Protein AF-R9M0C8-F1 (afdb_monomer_lite)

Structure (mmCIF, N/CA/C/O backbone):
data_AF-R9M0C8-F1
#
_entry.id   AF-R9M0C8-F1
#
loop_
_atom_site.group_PDB
_atom_site.id
_atom_site.type_symbol
_atom_site.label_atom_id
_atom_site.label_alt_id
_atom_site.label_comp_id
_atom_site.label_asym_id
_atom_site.label_entity_id
_atom_site.label_seq_id
_atom_site.pdbx_PDB_ins_code
_atom_site.Cartn_x
_atom_site.Cartn_y
_atom_site.Cartn_z
_atom_site.occupancy
_atom_site.B_iso_or_equiv
_atom_site.auth_seq_id
_atom_site.auth_comp_id
_atom_site.auth_asym_id
_atom_site.auth_atom_id
_atom_site.pdbx_PDB_model_num
ATOM 1 N N . MET A 1 1 ? 6.851 -14.039 -23.299 1.00 41.50 1 MET A N 1
ATOM 2 C CA . MET A 1 1 ? 5.679 -13.977 -22.393 1.00 41.50 1 MET A CA 1
ATOM 3 C C . MET A 1 1 ? 5.377 -15.376 -21.849 1.00 41.50 1 MET A C 1
ATOM 5 O O . MET A 1 1 ? 4.314 -15.923 -22.088 1.00 41.50 1 MET A O 1
ATOM 9 N N . LYS A 1 2 ? 6.357 -16.004 -21.191 1.00 39.06 2 LYS A N 1
ATOM 10 C CA . LYS A 1 2 ? 6.275 -17.386 -20.688 1.00 39.06 2 LYS A CA 1
ATOM 11 C C . LYS A 1 2 ? 7.169 -17.524 -19.448 1.00 39.06 2 LYS A C 1
ATOM 13 O O . LYS A 1 2 ? 8.120 -18.280 -19.483 1.00 39.06 2 LYS A O 1
ATOM 18 N N . GLU A 1 3 ? 6.922 -16.730 -18.408 1.00 34.62 3 GLU A N 1
ATOM 19 C CA . GLU A 1 3 ? 7.617 -16.876 -17.108 1.00 34.62 3 GLU A CA 1
ATOM 20 C C . GLU A 1 3 ? 6.713 -16.507 -15.908 1.00 34.62 3 GLU A C 1
ATOM 22 O O . GLU A 1 3 ? 7.207 -16.248 -14.823 1.00 34.62 3 GLU A O 1
ATOM 27 N N . PHE A 1 4 ? 5.383 -16.467 -16.075 1.00 46.22 4 PHE A N 1
ATOM 28 C CA . PHE A 1 4 ? 4.457 -15.946 -15.048 1.00 46.22 4 PHE A CA 1
ATOM 29 C C . PHE A 1 4 ? 3.404 -16.962 -14.570 1.00 46.22 4 P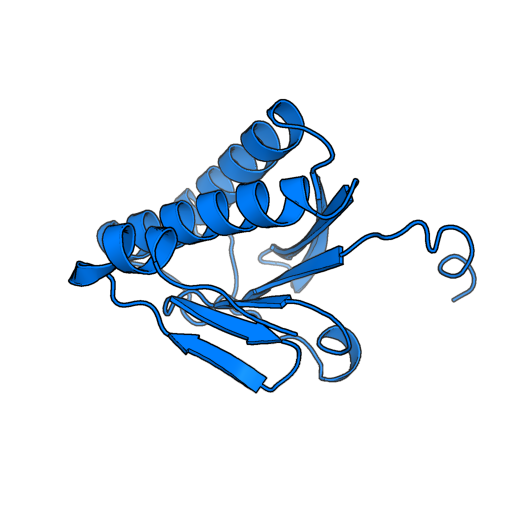HE A C 1
ATOM 31 O O . PHE A 1 4 ? 2.318 -16.562 -14.162 1.00 46.22 4 PHE A O 1
ATOM 38 N N . GLU A 1 5 ? 3.675 -18.271 -14.634 1.00 43.66 5 GLU A N 1
ATOM 39 C CA . GLU A 1 5 ? 2.669 -19.283 -14.244 1.00 43.66 5 GLU A CA 1
ATOM 40 C C . GLU A 1 5 ? 3.080 -20.308 -13.181 1.00 43.66 5 GLU A C 1
ATOM 42 O O . GLU A 1 5 ? 2.234 -21.094 -12.765 1.00 43.66 5 GLU A O 1
ATOM 47 N N . GLU A 1 6 ? 4.288 -20.263 -12.624 1.00 40.00 6 GLU A N 1
ATOM 48 C CA . GLU A 1 6 ? 4.700 -21.237 -11.601 1.00 40.00 6 GLU A CA 1
ATOM 49 C C . GLU A 1 6 ? 5.162 -20.549 -10.314 1.00 40.00 6 GLU A C 1
ATOM 51 O O . GLU A 1 6 ? 6.349 -20.465 -10.050 1.00 40.00 6 GLU A O 1
ATOM 56 N N . GLU A 1 7 ? 4.199 -20.011 -9.553 1.00 37.72 7 GLU A N 1
ATOM 57 C CA . GLU A 1 7 ? 4.188 -19.918 -8.074 1.00 37.72 7 GLU A CA 1
ATOM 58 C C . GLU A 1 7 ? 2.936 -19.133 -7.621 1.00 37.72 7 GLU A C 1
ATOM 60 O O . GLU A 1 7 ? 2.997 -18.029 -7.084 1.00 37.72 7 GLU A O 1
ATOM 65 N N . ARG A 1 8 ? 1.736 -19.697 -7.840 1.00 41.72 8 ARG A N 1
ATOM 66 C CA . ARG A 1 8 ? 0.482 -19.201 -7.225 1.00 41.72 8 ARG A CA 1
ATOM 67 C C . ARG A 1 8 ? 0.396 -19.598 -5.748 1.00 41.72 8 ARG A C 1
ATOM 69 O O . ARG A 1 8 ? -0.597 -20.165 -5.293 1.00 41.72 8 ARG A O 1
ATOM 76 N N . ASP A 1 9 ? 1.445 -19.304 -4.995 1.00 50.72 9 ASP A N 1
ATOM 77 C CA . ASP A 1 9 ? 1.513 -19.580 -3.568 1.00 50.72 9 ASP A CA 1
ATOM 78 C C . ASP A 1 9 ? 0.996 -18.351 -2.803 1.00 50.72 9 ASP A C 1
ATOM 80 O O . ASP A 1 9 ? 1.758 -17.527 -2.316 1.00 50.72 9 ASP A O 1
ATOM 84 N N . ARG A 1 10 ? -0.336 -18.172 -2.794 1.00 61.31 10 ARG A N 1
ATOM 85 C CA . ARG A 1 10 ? -1.092 -17.179 -1.988 1.00 61.31 10 ARG A CA 1
ATOM 86 C C . ARG A 1 10 ? -0.435 -15.791 -1.844 1.00 61.31 10 ARG A C 1
ATOM 88 O O . ARG A 1 10 ? -0.454 -15.215 -0.755 1.00 61.31 10 ARG A O 1
ATOM 95 N N . SER A 1 11 ? 0.141 -15.251 -2.913 1.00 76.56 11 SER A N 1
ATOM 96 C CA . SER A 1 11 ? 0.665 -13.889 -2.918 1.00 76.56 11 SER A CA 1
ATOM 97 C C . SER A 1 11 ? -0.468 -12.910 -3.205 1.00 76.56 11 SER A C 1
ATOM 99 O O . SER A 1 11 ? -1.319 -13.145 -4.064 1.00 76.56 11 SER A O 1
ATOM 101 N N . LEU A 1 12 ? -0.504 -11.820 -2.444 1.00 89.44 12 LEU A N 1
ATOM 102 C CA . LEU A 1 12 ? -1.449 -10.732 -2.656 1.00 89.44 12 LEU A CA 1
ATOM 103 C C . LEU A 1 12 ? -0.706 -9.529 -3.234 1.00 89.44 12 LEU A C 1
ATOM 105 O O . LEU A 1 12 ? 0.429 -9.255 -2.843 1.00 89.44 12 LEU A O 1
ATOM 109 N N . VAL A 1 13 ? -1.345 -8.813 -4.159 1.00 92.12 13 VAL A N 1
ATOM 110 C CA . VAL A 1 13 ? -0.757 -7.642 -4.815 1.00 92.12 13 VAL A CA 1
ATOM 111 C C . VAL A 1 13 ? -1.344 -6.359 -4.235 1.00 92.12 13 VAL A C 1
ATOM 113 O O . VAL A 1 13 ? -2.561 -6.170 -4.217 1.00 92.12 13 VAL A O 1
ATOM 116 N N . LEU A 1 14 ? -0.469 -5.458 -3.790 1.00 94.06 14 LEU A N 1
ATOM 117 C CA . LEU A 1 14 ? -0.803 -4.089 -3.415 1.00 94.06 14 LEU A CA 1
ATOM 118 C C . LEU A 1 14 ? -0.189 -3.121 -4.430 1.00 94.06 14 LEU A C 1
ATOM 120 O O . LEU A 1 14 ? 1.019 -2.883 -4.436 1.00 94.06 14 LEU A O 1
ATOM 124 N N . LEU A 1 15 ? -1.031 -2.534 -5.274 1.00 93.25 15 LEU A N 1
ATOM 125 C CA . LEU A 1 15 ? -0.636 -1.474 -6.187 1.00 93.25 15 LEU A CA 1
ATOM 126 C C . LEU A 1 15 ? -0.686 -0.135 -5.468 1.00 93.25 15 LEU A C 1
ATOM 128 O O . LEU A 1 15 ? -1.689 0.251 -4.862 1.00 93.25 15 LEU A O 1
ATOM 132 N N . LEU A 1 16 ? 0.390 0.612 -5.601 1.00 92.25 16 LEU A N 1
ATOM 133 C CA . LEU A 1 16 ? 0.489 1.935 -5.050 1.00 92.25 16 LEU A CA 1
ATOM 134 C C . LEU A 1 16 ? 0.228 2.956 -6.185 1.00 92.25 16 LEU A C 1
ATOM 136 O O . LEU A 1 16 ? 0.924 2.959 -7.198 1.00 92.25 16 LEU A O 1
ATOM 140 N N . VAL A 1 17 ? -0.787 3.822 -6.026 1.00 88.56 17 VAL A N 1
ATOM 141 C CA . VAL A 1 17 ? -1.283 4.784 -7.038 1.00 88.56 17 VAL A CA 1
ATOM 142 C C . VAL A 1 17 ? -0.992 6.244 -6.667 1.00 88.56 17 VAL A C 1
ATOM 144 O O . VAL A 1 17 ? -1.534 6.793 -5.708 1.00 88.56 17 VAL A O 1
ATOM 147 N N . TRP A 1 18 ? -0.166 6.906 -7.476 1.00 84.19 18 TRP A N 1
ATOM 148 C CA . TRP A 1 18 ? 0.281 8.278 -7.250 1.00 84.19 18 TRP A CA 1
ATOM 149 C C . TRP A 1 18 ? -0.591 9.161 -8.115 1.00 84.19 18 TRP A C 1
ATOM 151 O O . TRP A 1 18 ? -0.530 9.074 -9.340 1.00 84.19 18 TRP A O 1
ATOM 161 N N . LYS A 1 19 ? -1.467 9.955 -7.497 1.00 75.31 19 LYS A N 1
ATOM 162 C CA . LYS A 1 19 ? -2.366 10.856 -8.236 1.00 75.31 19 LYS A CA 1
ATOM 163 C C . LYS A 1 19 ? -1.763 12.238 -8.453 1.00 75.31 19 LYS A C 1
ATOM 165 O O . LYS A 1 19 ? -2.091 12.881 -9.446 1.00 75.31 19 LYS A O 1
ATOM 170 N N . GLU A 1 20 ? -0.889 12.655 -7.547 1.00 69.94 20 GLU A N 1
ATOM 171 C CA . GLU A 1 20 ? -0.250 13.968 -7.527 1.00 69.94 20 GLU A CA 1
ATOM 172 C C . GLU A 1 20 ? 1.265 13.803 -7.668 1.00 69.94 20 GLU A C 1
ATOM 174 O O . GLU A 1 20 ? 1.835 12.850 -7.138 1.00 69.94 20 GLU A O 1
ATOM 179 N N . GLU A 1 21 ? 1.907 14.727 -8.387 1.00 63.34 21 GLU A N 1
ATOM 180 C CA . GLU A 1 21 ? 3.367 14.739 -8.585 1.00 63.34 21 GLU A CA 1
ATOM 181 C C . GLU A 1 21 ? 4.120 15.086 -7.294 1.00 63.34 21 GLU A C 1
ATOM 183 O O . GLU A 1 21 ? 5.254 14.660 -7.094 1.00 63.34 21 GLU A O 1
ATOM 188 N N . MET A 1 22 ? 3.479 15.829 -6.387 1.00 63.28 22 MET A N 1
ATOM 189 C CA . MET A 1 22 ? 4.024 16.166 -5.077 1.00 63.28 22 MET A CA 1
ATOM 190 C C . MET A 1 22 ? 2.930 16.138 -4.018 1.00 63.28 22 MET A C 1
ATOM 192 O O . MET A 1 22 ? 1.883 16.752 -4.189 1.00 63.28 22 MET A O 1
ATOM 196 N N . LEU A 1 23 ? 3.212 15.470 -2.900 1.00 65.75 23 LEU A N 1
ATOM 197 C CA . LEU A 1 23 ? 2.385 15.523 -1.698 1.00 65.75 23 LEU A CA 1
ATOM 198 C C . LEU A 1 23 ? 2.959 16.537 -0.716 1.00 65.75 23 LEU A C 1
ATOM 200 O O . LEU A 1 23 ? 4.175 16.627 -0.536 1.00 65.75 23 LEU A O 1
ATOM 204 N N . LEU A 1 24 ? 2.084 17.236 0.001 1.00 73.81 24 LEU A N 1
ATOM 205 C CA . LEU A 1 24 ? 2.495 17.996 1.178 1.00 73.81 24 LEU A CA 1
ATOM 206 C C . LEU A 1 24 ? 2.960 17.032 2.286 1.00 73.81 24 LEU A C 1
ATOM 208 O O . LEU A 1 24 ? 2.421 15.933 2.429 1.00 73.81 24 LEU A O 1
ATOM 212 N N . LEU A 1 25 ? 3.910 17.452 3.131 1.00 73.88 25 LEU A N 1
ATOM 213 C CA . LEU A 1 25 ? 4.450 16.623 4.229 1.00 73.88 25 LEU A CA 1
ATOM 214 C C . LEU A 1 25 ? 3.371 15.953 5.116 1.00 73.88 25 LEU A C 1
ATOM 216 O O . LEU A 1 25 ? 3.533 14.774 5.451 1.00 73.88 25 LEU A O 1
ATOM 220 N N . PRO A 1 26 ? 2.252 16.619 5.482 1.00 74.56 26 PRO A N 1
ATOM 221 C CA . PRO A 1 26 ? 1.186 15.970 6.252 1.00 74.56 26 PRO A CA 1
ATOM 222 C C . PRO A 1 26 ? 0.450 14.869 5.472 1.00 74.56 26 PRO A C 1
ATOM 224 O O . PRO A 1 26 ? 0.123 13.819 6.030 1.00 74.56 26 PRO A O 1
ATOM 227 N N . GLN A 1 27 ? 0.224 15.075 4.170 1.00 78.94 27 GLN A N 1
ATOM 228 C CA . GLN A 1 27 ? -0.402 14.085 3.286 1.00 78.94 27 GLN A CA 1
ATOM 229 C C . GLN A 1 27 ? 0.520 12.879 3.095 1.00 78.94 27 GLN A C 1
ATOM 231 O O . GLN A 1 27 ? 0.079 11.739 3.209 1.00 78.94 27 GLN A O 1
ATOM 236 N N . GLN A 1 28 ? 1.818 13.130 2.905 1.00 82.75 28 GLN A N 1
ATOM 237 C CA . GLN A 1 28 ? 2.841 12.091 2.822 1.00 82.75 28 GLN A CA 1
ATOM 238 C C . GLN A 1 28 ? 2.881 11.256 4.110 1.00 82.75 28 GLN A C 1
ATOM 24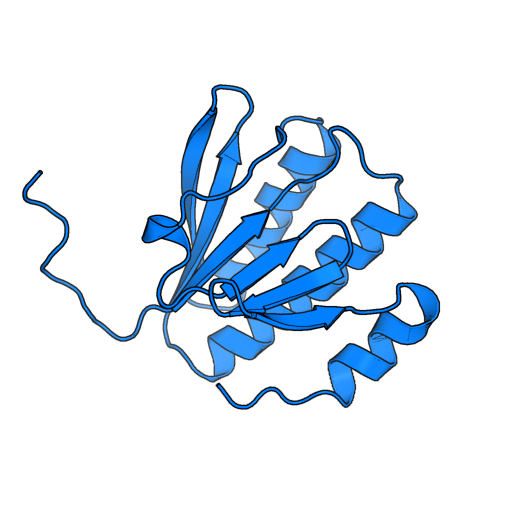0 O O . GLN A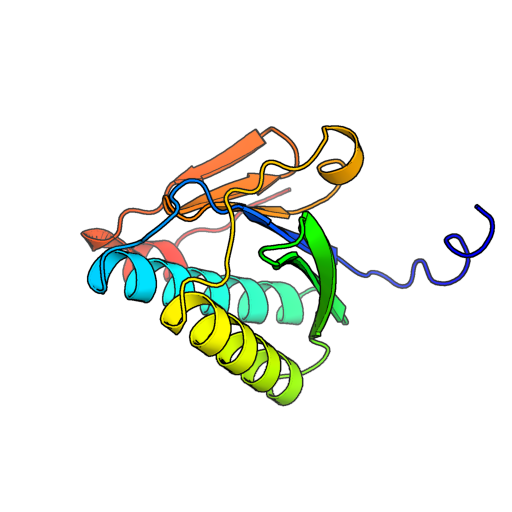 1 28 ? 2.861 10.028 4.057 1.00 82.75 28 GLN A O 1
ATOM 245 N N . SER A 1 29 ? 2.858 11.908 5.274 1.00 87.94 29 SER A N 1
ATOM 246 C CA . SER A 1 29 ? 2.860 11.229 6.576 1.00 87.94 29 SER A CA 1
ATOM 247 C C . SER A 1 29 ? 1.624 10.345 6.769 1.00 87.94 29 SER A C 1
ATOM 249 O O . SER A 1 29 ? 1.742 9.197 7.200 1.00 87.94 29 SER A O 1
ATOM 251 N N . SER A 1 30 ? 0.444 10.854 6.403 1.00 91.88 30 SER A N 1
ATOM 252 C CA . SER A 1 30 ? -0.823 10.112 6.477 1.00 91.88 30 SER A CA 1
ATOM 253 C C . SER A 1 30 ? -0.816 8.901 5.543 1.00 91.88 30 SER A C 1
ATOM 255 O O . SER A 1 30 ? -1.174 7.796 5.949 1.00 91.88 30 SER A O 1
ATOM 257 N N . PHE A 1 31 ? -0.328 9.086 4.315 1.00 92.31 31 PHE A N 1
ATOM 258 C CA . PHE A 1 31 ? -0.195 8.018 3.333 1.00 92.31 31 PHE A CA 1
ATOM 259 C C . PHE A 1 31 ? 0.726 6.899 3.824 1.00 92.31 31 PHE A C 1
ATOM 261 O O . PHE A 1 31 ? 0.321 5.740 3.836 1.00 92.31 31 PHE A O 1
ATOM 268 N N . PHE A 1 32 ? 1.938 7.224 4.288 1.00 92.25 32 PHE A N 1
ATOM 269 C CA . PHE A 1 32 ? 2.885 6.209 4.764 1.00 92.25 32 PHE A CA 1
ATOM 270 C C . PHE A 1 32 ? 2.413 5.498 6.030 1.00 92.25 32 PHE A C 1
ATOM 272 O O . PHE A 1 32 ? 2.684 4.310 6.204 1.00 92.25 32 PHE A O 1
ATOM 279 N N . ARG A 1 33 ? 1.667 6.192 6.894 1.00 93.94 33 ARG A N 1
ATOM 280 C CA . ARG A 1 33 ? 1.033 5.569 8.056 1.00 93.94 33 ARG A CA 1
ATOM 281 C C . ARG A 1 33 ? -0.032 4.555 7.639 1.00 93.94 33 ARG A C 1
ATOM 283 O O . ARG A 1 33 ? -0.026 3.438 8.150 1.00 93.94 33 ARG A O 1
ATOM 290 N N . LEU A 1 34 ? -0.904 4.919 6.697 1.00 95.25 34 LEU A N 1
ATOM 291 C CA . LEU A 1 34 ? -1.913 4.008 6.156 1.00 95.25 34 LEU A CA 1
ATOM 292 C C . LEU A 1 34 ? -1.271 2.826 5.421 1.00 95.25 34 LEU A C 1
ATOM 294 O O . LEU A 1 34 ? -1.641 1.681 5.662 1.00 95.25 34 LEU A O 1
ATOM 298 N N . LEU A 1 35 ? -0.273 3.093 4.578 1.00 94.88 35 LEU A N 1
ATOM 299 C CA . LEU A 1 35 ? 0.483 2.074 3.858 1.00 94.88 35 LEU A CA 1
ATOM 300 C C . LEU A 1 35 ? 1.132 1.069 4.816 1.00 94.88 35 LEU A C 1
ATOM 302 O O . LEU A 1 35 ? 1.008 -0.134 4.612 1.00 94.88 35 LEU A O 1
ATOM 306 N N . SER A 1 36 ? 1.783 1.546 5.880 1.00 94.12 36 SER A N 1
ATOM 307 C CA . SER A 1 36 ? 2.373 0.672 6.897 1.00 94.12 36 SER A CA 1
ATOM 308 C C . SER A 1 36 ? 1.308 -0.204 7.557 1.00 94.12 36 SER A C 1
ATOM 310 O O . SER A 1 36 ? 1.466 -1.424 7.592 1.00 94.12 36 SER A O 1
ATOM 312 N N . ALA A 1 37 ? 0.194 0.384 8.004 1.00 93.75 37 ALA A N 1
ATOM 313 C CA . ALA A 1 37 ? -0.894 -0.369 8.622 1.00 93.75 37 ALA A CA 1
ATOM 314 C C . ALA A 1 37 ? -1.477 -1.438 7.683 1.00 93.75 37 ALA A C 1
ATOM 316 O O . ALA A 1 37 ? -1.742 -2.557 8.119 1.00 93.75 37 ALA A O 1
ATOM 317 N N . LEU A 1 38 ? -1.628 -1.117 6.395 1.00 93.81 38 LEU A N 1
ATOM 318 C CA . LEU A 1 38 ? -2.105 -2.053 5.381 1.00 93.81 38 LEU A CA 1
ATOM 319 C C . LEU A 1 38 ? -1.124 -3.196 5.142 1.00 93.81 38 LEU A C 1
ATOM 321 O O . LEU A 1 38 ? -1.539 -4.348 5.186 1.00 93.81 38 LEU A O 1
ATOM 325 N N . ILE A 1 39 ? 0.165 -2.908 4.939 1.00 93.50 39 ILE A N 1
ATOM 326 C CA . ILE A 1 39 ? 1.173 -3.955 4.726 1.00 93.50 39 ILE A CA 1
ATOM 327 C C . ILE A 1 39 ? 1.217 -4.893 5.936 1.00 93.50 39 ILE A C 1
ATOM 329 O O . ILE A 1 39 ? 1.141 -6.108 5.768 1.00 93.50 39 ILE A O 1
ATOM 333 N N . HIS A 1 40 ? 1.265 -4.351 7.156 1.00 92.19 40 HIS A N 1
ATOM 334 C CA . HIS A 1 40 ? 1.264 -5.174 8.365 1.00 92.19 40 HIS A CA 1
ATOM 335 C C . HIS A 1 40 ? -0.023 -5.992 8.517 1.00 92.19 40 HIS A C 1
ATOM 337 O O . HIS A 1 40 ? 0.053 -7.169 8.853 1.00 92.19 40 HIS A O 1
ATOM 343 N N . GLY A 1 41 ? -1.192 -5.401 8.256 1.00 91.38 41 GLY A N 1
ATOM 344 C CA . GLY A 1 41 ? -2.469 -6.111 8.330 1.00 91.38 41 GLY A CA 1
ATOM 345 C C . GLY A 1 41 ? -2.591 -7.229 7.292 1.00 91.38 41 GLY A C 1
ATOM 346 O O . GLY A 1 41 ? -3.057 -8.317 7.616 1.00 91.38 41 GLY A O 1
ATOM 347 N N . LEU A 1 42 ? -2.125 -6.998 6.062 1.00 90.50 42 LEU A N 1
ATOM 348 C CA . LEU A 1 42 ? -2.140 -8.002 4.997 1.00 90.50 42 LEU A CA 1
ATOM 349 C C . LEU A 1 42 ? -1.150 -9.142 5.276 1.00 90.50 42 LEU A C 1
ATOM 351 O O . LEU A 1 42 ? -1.493 -10.306 5.098 1.00 90.50 42 LEU A O 1
ATOM 355 N N . LEU A 1 43 ? 0.042 -8.855 5.800 1.00 90.62 43 LEU A N 1
ATOM 356 C CA . LEU A 1 43 ? 1.015 -9.898 6.159 1.00 90.62 43 LEU A CA 1
ATOM 357 C C . LEU A 1 43 ? 0.567 -10.794 7.327 1.00 90.62 43 LEU A C 1
ATOM 359 O O . LEU A 1 43 ? 1.146 -11.854 7.540 1.00 90.62 43 LEU A O 1
ATOM 363 N N . GLN A 1 44 ? -0.475 -10.415 8.075 1.00 89.75 44 GLN A N 1
ATOM 364 C CA . GLN A 1 44 ? -1.095 -11.312 9.059 1.00 89.75 44 GLN A CA 1
ATOM 365 C C . GLN A 1 44 ? -1.987 -12.383 8.417 1.00 89.75 44 GLN A C 1
ATOM 367 O O . GLN A 1 44 ? -2.291 -13.384 9.064 1.00 89.75 44 GLN A O 1
ATOM 372 N N . ILE A 1 45 ? -2.427 -12.176 7.171 1.00 87.88 45 ILE A N 1
ATOM 373 C CA . ILE A 1 45 ? -3.353 -13.075 6.464 1.00 87.88 45 ILE A CA 1
ATOM 374 C C . ILE A 1 45 ? -2.702 -13.804 5.284 1.00 87.88 45 ILE A C 1
ATOM 376 O O . ILE A 1 45 ? -3.159 -14.889 4.923 1.00 87.88 45 ILE A O 1
ATOM 380 N N . VAL A 1 46 ? -1.640 -13.242 4.697 1.00 88.44 46 VAL A N 1
ATOM 381 C CA . VAL A 1 46 ? -0.889 -13.853 3.593 1.00 88.44 46 VAL A CA 1
ATOM 382 C C . VAL A 1 46 ? 0.592 -14.007 3.943 1.00 88.44 46 VAL A C 1
ATOM 384 O O . VAL A 1 46 ? 1.154 -13.135 4.602 1.00 88.44 46 VAL A O 1
ATOM 387 N N . PRO A 1 47 ? 1.257 -15.084 3.482 1.00 87.06 47 PRO A N 1
ATOM 388 C CA . PRO A 1 47 ? 2.681 -15.305 3.752 1.00 87.06 47 PRO A CA 1
ATOM 389 C C . PRO A 1 47 ? 3.596 -14.339 2.983 1.00 87.06 47 PRO A C 1
ATOM 391 O O . PRO A 1 47 ? 4.781 -14.226 3.290 1.00 87.06 47 PRO A O 1
ATOM 394 N N . ARG A 1 48 ? 3.066 -13.678 1.948 1.00 90.75 48 ARG A N 1
ATOM 395 C CA . ARG A 1 48 ? 3.814 -12.806 1.047 1.00 90.75 48 ARG A CA 1
ATOM 396 C C . ARG A 1 48 ? 2.908 -11.715 0.490 1.00 90.75 48 ARG A C 1
ATOM 398 O O . ARG A 1 48 ? 1.810 -12.001 0.010 1.00 90.75 48 ARG A O 1
ATOM 405 N N . LEU A 1 49 ? 3.401 -10.481 0.509 1.00 92.38 49 LEU A N 1
ATOM 406 C CA . LEU A 1 49 ? 2.771 -9.327 -0.119 1.00 92.38 49 LEU A CA 1
ATOM 407 C C . LEU A 1 49 ? 3.705 -8.744 -1.179 1.00 92.38 49 LEU A C 1
ATOM 409 O O . LEU A 1 49 ? 4.797 -8.276 -0.851 1.00 92.38 49 LEU A O 1
ATOM 413 N N . SER A 1 50 ? 3.254 -8.723 -2.429 1.00 92.44 50 SER A N 1
ATOM 414 C CA . SER A 1 50 ? 3.950 -8.048 -3.522 1.00 92.44 50 SER A CA 1
ATOM 415 C C . SER A 1 50 ? 3.426 -6.619 -3.622 1.00 92.44 50 SER A C 1
ATOM 417 O O . SER A 1 50 ? 2.229 -6.389 -3.791 1.00 92.44 50 SER A O 1
ATOM 419 N N . VAL A 1 51 ? 4.318 -5.643 -3.499 1.00 92.62 51 VAL A N 1
ATOM 420 C CA . VAL A 1 51 ? 3.977 -4.223 -3.556 1.00 92.62 51 VAL A CA 1
ATOM 421 C C . VAL A 1 51 ? 4.536 -3.634 -4.834 1.00 92.62 51 VAL A C 1
ATOM 423 O O . VAL A 1 51 ? 5.727 -3.750 -5.111 1.00 92.62 51 VAL A O 1
ATOM 426 N N . PHE A 1 52 ? 3.669 -2.999 -5.611 1.00 90.81 52 PHE A N 1
ATOM 427 C CA . PHE A 1 52 ? 3.983 -2.496 -6.940 1.00 90.81 52 PHE A CA 1
ATOM 428 C C . PHE A 1 52 ? 3.840 -0.978 -6.997 1.00 90.81 52 PHE A C 1
ATOM 430 O O . PHE A 1 52 ? 2.852 -0.419 -6.518 1.00 90.81 52 PHE A O 1
ATOM 437 N N . TRP A 1 53 ? 4.784 -0.310 -7.650 1.00 88.69 53 TRP A N 1
ATOM 438 C CA . TRP A 1 53 ? 4.724 1.112 -7.981 1.00 88.69 53 TRP A CA 1
ATOM 439 C C . TRP A 1 53 ? 5.433 1.374 -9.318 1.00 88.69 53 TRP A C 1
ATOM 441 O O . TRP A 1 53 ? 6.010 0.471 -9.926 1.00 88.69 53 TRP A O 1
ATOM 451 N N . ARG A 1 54 ? 5.399 2.618 -9.802 1.00 82.69 54 ARG A N 1
ATOM 452 C CA . ARG A 1 54 ? 6.228 3.053 -10.936 1.00 82.69 54 ARG A CA 1
ATOM 453 C C . ARG A 1 54 ? 7.246 4.083 -10.483 1.00 82.69 54 ARG A C 1
ATOM 455 O O . ARG A 1 54 ? 6.948 4.901 -9.619 1.00 82.69 54 ARG A O 1
ATOM 462 N N . GLU A 1 55 ? 8.433 4.025 -11.069 1.00 78.12 55 GLU A N 1
ATOM 463 C CA . GLU A 1 55 ? 9.461 5.067 -10.955 1.00 78.12 55 GLU A CA 1
ATOM 464 C C . GLU A 1 55 ? 9.387 6.024 -12.152 1.00 78.12 55 GLU A C 1
ATOM 466 O O . GLU A 1 55 ? 8.729 5.712 -13.143 1.00 78.12 55 GLU A O 1
ATOM 471 N N . GLU A 1 56 ? 10.049 7.182 -12.054 1.00 68.75 56 GLU A N 1
ATOM 472 C CA . GLU A 1 56 ? 9.960 8.337 -12.974 1.00 68.75 56 GLU A CA 1
ATOM 473 C C . GLU A 1 56 ? 10.067 7.981 -14.467 1.00 68.75 56 GLU A C 1
ATOM 475 O O . GLU A 1 56 ? 9.349 8.534 -15.295 1.00 68.75 56 GLU A O 1
ATOM 480 N N . GLU A 1 57 ? 10.871 6.974 -14.814 1.00 67.62 57 GLU A N 1
ATOM 481 C CA . GLU A 1 57 ? 11.019 6.467 -16.186 1.00 67.62 57 GLU A CA 1
ATOM 482 C C . GLU A 1 57 ? 9.815 5.638 -16.685 1.00 67.62 57 GLU A C 1
ATOM 484 O O . GLU A 1 57 ? 9.871 5.003 -17.739 1.00 67.62 57 GLU A O 1
ATOM 489 N N . GLY A 1 58 ? 8.734 5.568 -15.908 1.00 67.50 58 GLY A N 1
ATOM 490 C CA . GLY A 1 58 ? 7.560 4.746 -16.180 1.00 67.50 58 GLY A CA 1
ATOM 491 C C . GLY A 1 58 ? 7.812 3.248 -16.005 1.00 67.50 58 GLY A C 1
ATOM 492 O O . GLY A 1 58 ? 6.924 2.448 -16.316 1.00 67.50 58 GLY A O 1
ATOM 493 N N . ARG A 1 59 ? 8.990 2.847 -15.508 1.00 75.19 59 ARG A N 1
ATOM 494 C CA . ARG A 1 59 ? 9.325 1.438 -15.298 1.00 75.19 59 ARG A CA 1
ATOM 495 C C . ARG A 1 59 ? 8.498 0.874 -14.140 1.00 75.19 59 ARG A C 1
ATOM 497 O O . ARG A 1 59 ? 8.491 1.475 -13.062 1.00 75.19 59 ARG A O 1
ATOM 504 N N . PRO A 1 60 ? 7.798 -0.254 -14.350 1.00 75.38 60 PRO A N 1
ATOM 505 C CA . PRO A 1 60 ? 7.149 -0.966 -13.264 1.00 75.38 60 PRO A CA 1
ATOM 506 C C . PRO A 1 60 ? 8.213 -1.513 -12.314 1.00 75.38 60 PRO A C 1
ATOM 508 O O . PRO A 1 60 ? 9.168 -2.157 -12.753 1.00 75.38 60 PRO A O 1
ATOM 511 N N . VAL A 1 61 ? 8.046 -1.252 -11.023 1.00 86.19 61 VAL A N 1
ATOM 512 C CA . VAL A 1 61 ? 8.892 -1.800 -9.967 1.00 86.19 61 VAL A CA 1
ATOM 513 C C . VAL A 1 61 ? 7.994 -2.529 -8.986 1.00 86.19 61 VAL A C 1
ATOM 515 O O . VAL A 1 61 ? 6.985 -1.994 -8.528 1.00 86.19 61 VAL A O 1
ATOM 518 N N . TRP A 1 62 ? 8.376 -3.755 -8.656 1.00 87.25 62 TRP A N 1
ATOM 519 C CA . TRP A 1 62 ? 7.789 -4.490 -7.552 1.00 87.25 62 TRP A CA 1
ATOM 520 C C . TRP A 1 62 ? 8.861 -4.844 -6.537 1.00 87.25 62 TRP A C 1
ATOM 522 O O . TRP A 1 62 ? 10.051 -4.941 -6.846 1.00 87.25 62 TRP A O 1
ATOM 532 N N . ASP A 1 63 ? 8.418 -5.044 -5.312 1.00 91.12 63 ASP A N 1
ATOM 533 C CA . ASP A 1 63 ? 9.231 -5.560 -4.229 1.00 91.12 63 ASP A CA 1
ATOM 534 C C . ASP A 1 63 ? 8.315 -6.316 -3.270 1.00 91.12 63 ASP A C 1
ATOM 536 O O . ASP A 1 63 ? 7.098 -6.107 -3.261 1.00 91.12 63 ASP A O 1
ATOM 540 N N . GLU A 1 64 ? 8.883 -7.222 -2.491 1.00 91.75 64 GLU A N 1
ATOM 541 C CA . GLU A 1 64 ? 8.105 -8.148 -1.678 1.00 91.75 64 GLU A CA 1
ATOM 542 C C . GLU A 1 64 ? 8.375 -7.931 -0.196 1.00 91.75 64 GLU A C 1
ATOM 544 O O . GLU A 1 64 ? 9.504 -7.707 0.245 1.00 91.75 64 GLU A O 1
ATOM 549 N N . ALA A 1 65 ? 7.311 -8.041 0.590 1.00 91.31 65 ALA A N 1
ATOM 550 C CA . ALA A 1 65 ? 7.408 -8.198 2.026 1.00 91.31 65 ALA A CA 1
ATOM 551 C C . ALA A 1 65 ? 6.917 -9.601 2.400 1.00 91.31 65 ALA A C 1
ATOM 553 O O . ALA A 1 65 ? 5.827 -10.015 2.008 1.00 91.31 65 ALA A O 1
ATOM 554 N N . THR A 1 66 ? 7.735 -10.329 3.154 1.00 90.81 66 THR A N 1
ATOM 555 C CA . THR A 1 66 ? 7.430 -11.674 3.681 1.00 90.81 66 THR A CA 1
ATOM 556 C C . THR A 1 66 ? 7.476 -11.720 5.206 1.00 90.81 66 THR A C 1
ATOM 558 O O . THR A 1 66 ? 7.006 -12.668 5.820 1.00 90.81 66 THR A O 1
ATOM 561 N N . ASP A 1 67 ? 8.062 -10.698 5.827 1.00 87.94 67 ASP A N 1
ATOM 562 C CA . ASP A 1 67 ? 8.245 -10.574 7.267 1.00 87.94 67 ASP A CA 1
ATOM 563 C C . ASP A 1 67 ? 8.321 -9.090 7.674 1.00 87.94 67 ASP A C 1
ATOM 565 O O . ASP A 1 67 ? 8.238 -8.174 6.844 1.00 87.94 67 ASP A O 1
ATOM 569 N N . GLU A 1 68 ? 8.455 -8.841 8.977 1.00 88.19 68 GLU A N 1
ATOM 570 C CA . GLU A 1 68 ? 8.537 -7.494 9.548 1.00 88.19 68 GLU A CA 1
ATOM 571 C C . GLU A 1 68 ? 9.759 -6.710 9.041 1.00 88.19 68 GLU A C 1
ATOM 573 O O . GLU A 1 68 ? 9.669 -5.509 8.767 1.00 88.19 68 GLU A O 1
ATOM 578 N N . ASP A 1 69 ? 10.892 -7.385 8.846 1.00 91.06 69 ASP A N 1
ATOM 579 C CA . ASP A 1 69 ? 12.113 -6.761 8.345 1.00 91.06 69 ASP A CA 1
ATOM 580 C C . ASP A 1 69 ? 11.987 -6.361 6.869 1.00 91.06 69 ASP A C 1
ATOM 582 O O . ASP A 1 69 ? 12.439 -5.280 6.479 1.00 91.06 69 ASP A O 1
ATOM 586 N N . GLY A 1 70 ? 11.346 -7.198 6.054 1.00 91.31 70 GLY A N 1
ATOM 587 C CA . GLY A 1 70 ? 10.975 -6.930 4.669 1.00 91.31 70 GLY A CA 1
ATOM 588 C C . GLY A 1 70 ? 10.019 -5.750 4.570 1.00 91.31 70 GLY A C 1
ATOM 589 O O . GLY A 1 70 ? 10.295 -4.810 3.824 1.00 91.31 70 GLY A O 1
ATOM 590 N N . CYS A 1 71 ? 8.973 -5.728 5.403 1.00 91.25 71 CYS A N 1
ATOM 591 C CA . CYS A 1 71 ? 8.058 -4.590 5.515 1.00 91.25 71 CYS A CA 1
ATOM 592 C C . CYS A 1 71 ? 8.818 -3.291 5.826 1.00 91.25 71 CYS A C 1
ATOM 594 O O . CYS A 1 71 ? 8.673 -2.288 5.122 1.00 91.25 71 CYS A O 1
ATOM 596 N N . ARG A 1 72 ? 9.703 -3.309 6.832 1.00 92.38 72 ARG A N 1
ATOM 597 C CA . ARG A 1 72 ? 10.504 -2.139 7.211 1.00 92.38 72 ARG A CA 1
ATOM 598 C C . ARG A 1 72 ? 11.411 -1.664 6.075 1.00 92.38 72 ARG A C 1
ATOM 600 O O . ARG A 1 72 ? 11.461 -0.463 5.804 1.00 92.38 72 ARG A O 1
ATOM 607 N N . ARG A 1 73 ? 12.130 -2.573 5.402 1.00 94.12 73 ARG A N 1
ATOM 608 C CA . ARG A 1 73 ? 12.997 -2.227 4.257 1.00 94.12 73 ARG A CA 1
ATOM 609 C C . ARG A 1 73 ? 12.193 -1.596 3.123 1.00 94.12 73 ARG A C 1
ATOM 611 O O . ARG A 1 73 ? 12.602 -0.559 2.598 1.00 94.12 73 ARG A O 1
ATOM 618 N N . LEU A 1 74 ? 11.045 -2.185 2.798 1.00 93.12 74 LEU A N 1
ATOM 619 C CA . LEU A 1 74 ? 10.140 -1.705 1.762 1.00 93.12 74 LEU A CA 1
ATOM 620 C C . LEU A 1 74 ? 9.601 -0.304 2.077 1.00 93.12 74 LEU A C 1
ATOM 622 O O . LEU A 1 74 ? 9.708 0.600 1.250 1.00 93.12 74 LEU A O 1
ATOM 626 N N . LEU A 1 75 ? 9.101 -0.084 3.296 1.00 92.50 75 LEU A N 1
ATOM 627 C CA . LEU A 1 75 ? 8.598 1.222 3.731 1.00 92.50 75 LEU A CA 1
ATOM 628 C C . LEU A 1 75 ? 9.683 2.304 3.674 1.00 92.50 75 LEU A C 1
ATOM 630 O O . LEU A 1 75 ? 9.434 3.398 3.170 1.00 92.50 75 LEU A O 1
ATOM 634 N N . VAL A 1 76 ? 10.906 2.003 4.128 1.00 92.19 76 VAL A N 1
ATOM 635 C CA . VAL A 1 76 ? 12.038 2.943 4.055 1.00 92.19 76 VAL A CA 1
ATOM 636 C C . VAL A 1 76 ? 12.401 3.270 2.605 1.00 92.19 76 VAL A C 1
ATOM 638 O O . VAL A 1 76 ? 12.671 4.432 2.291 1.00 92.19 76 VAL A O 1
ATOM 641 N N . LYS A 1 77 ? 12.408 2.269 1.716 1.00 90.88 77 LYS A N 1
ATOM 642 C CA . LYS A 1 77 ? 12.666 2.453 0.281 1.00 90.88 77 LYS A CA 1
ATOM 643 C C . LYS A 1 77 ? 11.631 3.393 -0.338 1.00 90.88 77 LYS A C 1
ATOM 645 O O . LYS A 1 77 ? 12.014 4.406 -0.922 1.00 90.88 77 LYS A O 1
ATOM 650 N N . LEU A 1 78 ? 10.345 3.120 -0.128 1.00 89.62 78 LEU A N 1
ATOM 651 C CA . LEU A 1 78 ? 9.244 3.934 -0.647 1.00 89.62 78 LEU A CA 1
ATOM 652 C C . LEU A 1 78 ? 9.256 5.360 -0.077 1.00 89.62 78 LEU A C 1
ATOM 654 O O . LEU A 1 78 ? 9.091 6.320 -0.827 1.00 89.62 78 LEU A O 1
ATOM 658 N N . TYR A 1 79 ? 9.530 5.522 1.221 1.00 88.62 79 TYR A N 1
ATOM 659 C CA . TYR A 1 79 ? 9.643 6.839 1.853 1.00 88.62 79 TYR A CA 1
ATOM 660 C C . TYR A 1 79 ? 10.773 7.674 1.244 1.00 88.62 79 TYR A C 1
ATOM 662 O O . TYR A 1 79 ? 10.586 8.848 0.931 1.00 88.62 79 TYR A O 1
ATOM 670 N N . ARG A 1 80 ? 11.944 7.066 1.016 1.00 87.44 80 ARG A N 1
ATOM 671 C CA . ARG A 1 80 ? 13.082 7.740 0.370 1.00 87.44 80 ARG A CA 1
ATOM 672 C C . ARG A 1 80 ? 12.788 8.120 -1.078 1.00 87.44 80 ARG A C 1
ATOM 674 O O . ARG A 1 80 ? 13.208 9.195 -1.495 1.00 87.44 80 ARG A O 1
ATOM 681 N N . LEU A 1 81 ? 12.090 7.266 -1.828 1.00 84.06 81 LEU A N 1
ATOM 682 C CA . LEU A 1 81 ? 11.661 7.578 -3.195 1.00 84.06 81 LEU A CA 1
ATOM 683 C C . LEU A 1 81 ? 10.698 8.770 -3.207 1.00 84.06 81 LEU A C 1
ATOM 685 O O . LEU A 1 81 ? 10.908 9.720 -3.959 1.00 84.06 81 LEU A O 1
ATOM 689 N N . ALA A 1 82 ? 9.710 8.769 -2.308 1.00 82.12 82 ALA A N 1
ATOM 690 C CA . ALA A 1 82 ? 8.748 9.859 -2.188 1.00 82.12 82 ALA A CA 1
ATOM 691 C C . ALA A 1 82 ? 9.413 11.176 -1.765 1.00 82.12 82 ALA A C 1
ATOM 693 O O . ALA A 1 82 ? 9.094 12.226 -2.310 1.00 82.12 82 ALA A O 1
ATOM 694 N N . ALA A 1 83 ? 10.372 11.130 -0.836 1.00 82.12 83 ALA A N 1
ATOM 695 C CA . ALA A 1 83 ? 11.108 12.309 -0.379 1.00 82.12 83 ALA A CA 1
ATOM 696 C C . ALA A 1 83 ? 11.993 12.946 -1.467 1.00 82.12 83 ALA A C 1
ATOM 698 O O . ALA A 1 83 ? 12.334 14.121 -1.362 1.00 82.12 83 ALA A O 1
ATOM 699 N N . ARG A 1 84 ? 12.374 12.186 -2.501 1.00 79.94 84 ARG A N 1
ATOM 700 C CA . ARG A 1 84 ? 13.137 12.692 -3.652 1.00 79.94 84 ARG A CA 1
ATOM 701 C C . ARG A 1 84 ? 12.251 13.260 -4.764 1.00 79.94 84 ARG A C 1
ATOM 703 O O . ARG A 1 84 ? 12.784 13.882 -5.669 1.00 79.94 84 ARG A O 1
ATOM 710 N N . GLY A 1 85 ? 10.933 13.059 -4.691 1.00 74.31 85 GLY A N 1
ATOM 711 C CA . GLY A 1 85 ? 10.012 13.386 -5.784 1.00 74.31 85 GLY A CA 1
ATOM 712 C C . GLY A 1 85 ? 10.035 12.374 -6.936 1.00 74.31 85 GLY A C 1
ATOM 713 O O . GLY A 1 85 ? 9.474 12.642 -7.988 1.00 74.31 85 GLY A O 1
ATOM 714 N N . ASN A 1 86 ? 10.637 11.194 -6.748 1.00 68.94 86 ASN A N 1
ATOM 715 C CA . ASN A 1 86 ? 10.884 10.216 -7.820 1.00 68.94 86 ASN A CA 1
ATOM 716 C C . ASN A 1 86 ? 9.692 9.278 -8.090 1.00 68.94 86 ASN A C 1
ATOM 718 O O . ASN A 1 86 ? 9.879 8.150 -8.553 1.00 68.94 86 ASN A O 1
ATOM 722 N N . LEU A 1 87 ? 8.475 9.688 -7.733 1.00 72.12 87 LEU A N 1
ATOM 723 C CA . LEU A 1 87 ? 7.288 8.850 -7.859 1.00 72.12 87 LEU A CA 1
ATOM 724 C C . LEU A 1 87 ? 6.298 9.517 -8.819 1.00 72.12 87 LEU A C 1
ATOM 726 O O . LEU A 1 87 ? 5.536 10.390 -8.399 1.00 72.12 87 LEU A O 1
ATOM 730 N N . PRO A 1 88 ? 6.332 9.150 -10.111 1.00 69.50 88 PRO A N 1
ATOM 731 C CA . PRO A 1 88 ? 5.476 9.753 -11.110 1.00 69.50 88 PRO A CA 1
ATOM 732 C C . PRO A 1 88 ? 4.026 9.368 -10.870 1.00 69.50 88 PRO A C 1
ATOM 734 O O . PRO A 1 88 ? 3.705 8.338 -10.268 1.00 69.50 88 PRO A O 1
ATOM 737 N N . ARG A 1 89 ? 3.137 10.173 -11.446 1.00 77.00 89 ARG A N 1
ATOM 738 C CA . ARG A 1 89 ? 1.726 9.830 -11.516 1.00 77.00 89 ARG A CA 1
ATOM 739 C C . ARG A 1 89 ? 1.563 8.462 -12.178 1.00 77.00 89 ARG A C 1
ATOM 741 O O . ARG A 1 89 ? 2.023 8.240 -13.296 1.00 77.00 89 ARG A O 1
ATOM 748 N N . TYR A 1 90 ? 0.855 7.565 -11.505 1.00 77.81 90 TYR A N 1
ATOM 749 C CA . TYR A 1 90 ? 0.609 6.220 -12.002 1.00 77.81 90 TYR A CA 1
ATOM 750 C C . TYR A 1 90 ? -0.853 5.853 -11.822 1.00 77.81 90 TYR A C 1
ATOM 752 O O . TYR A 1 90 ? -1.397 5.946 -10.725 1.00 77.81 90 TYR A O 1
ATOM 760 N N . LEU A 1 91 ? -1.474 5.421 -12.918 1.00 78.56 91 LEU A N 1
ATOM 761 C CA . LEU A 1 91 ? -2.800 4.833 -12.935 1.00 78.56 91 LEU A CA 1
ATOM 762 C C . LEU A 1 91 ? -2.683 3.430 -13.558 1.00 78.56 91 LEU A C 1
ATOM 764 O O . LEU A 1 91 ? -2.377 3.352 -14.748 1.00 78.56 91 LEU A O 1
ATOM 768 N N . PRO A 1 92 ? -2.905 2.346 -12.792 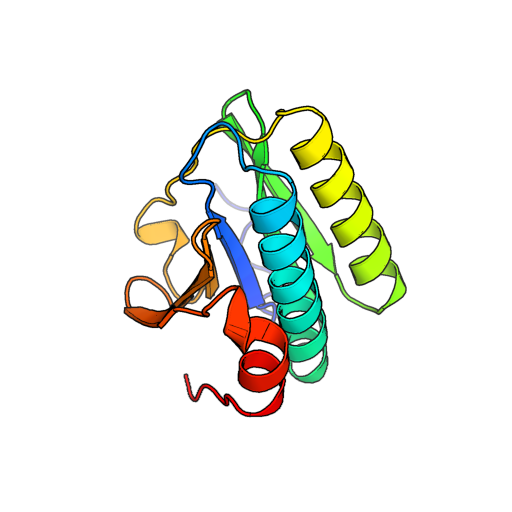1.00 81.31 92 PRO A N 1
ATOM 769 C CA . PRO A 1 92 ? -2.808 0.980 -13.306 1.00 81.31 92 PRO A CA 1
ATOM 770 C C . PRO A 1 92 ? -3.768 0.733 -14.466 1.00 81.31 92 PRO A C 1
ATOM 772 O O . PRO A 1 92 ? -4.885 1.260 -14.445 1.00 81.31 92 PRO A O 1
ATOM 775 N N . ALA A 1 93 ? -3.381 -0.080 -15.444 1.00 82.19 93 ALA A N 1
ATOM 776 C CA . ALA A 1 93 ? -4.289 -0.572 -16.475 1.00 82.19 93 ALA A CA 1
ATOM 777 C C . ALA A 1 93 ? -5.357 -1.499 -15.853 1.00 82.19 93 ALA A C 1
ATOM 779 O O . ALA A 1 93 ? -5.087 -2.100 -14.813 1.00 82.19 93 ALA A O 1
ATOM 780 N N . PRO A 1 94 ? -6.569 -1.623 -16.427 1.00 80.38 94 PRO A N 1
ATOM 781 C CA . PRO A 1 94 ? -7.639 -2.457 -15.865 1.00 80.38 94 PRO A CA 1
ATOM 782 C C . PRO A 1 94 ? -7.215 -3.897 -15.552 1.00 80.38 94 PRO A C 1
ATOM 784 O O . PRO A 1 94 ? -7.657 -4.467 -14.560 1.00 80.38 94 PRO A O 1
ATOM 787 N N . GLU A 1 95 ? -6.329 -4.466 -16.364 1.00 81.88 95 GLU A N 1
ATOM 788 C CA . GLU A 1 95 ? -5.798 -5.819 -16.209 1.00 81.88 95 GLU A CA 1
ATOM 789 C C . GLU A 1 95 ? -4.902 -5.943 -14.971 1.00 81.88 95 GLU A C 1
ATOM 791 O O . GLU A 1 95 ? -4.949 -6.956 -14.283 1.00 81.88 95 GLU A O 1
ATOM 796 N N . GLU A 1 96 ? -4.133 -4.897 -14.647 1.00 79.50 96 GLU A N 1
ATOM 797 C CA . GLU A 1 96 ? -3.276 -4.856 -13.453 1.00 79.50 96 GLU A CA 1
ATOM 798 C C . GLU A 1 96 ? -4.111 -4.778 -12.166 1.00 79.50 96 GLU A C 1
ATOM 800 O O . GLU A 1 96 ? -3.653 -5.198 -11.109 1.00 79.50 96 GLU A O 1
ATOM 805 N N . ARG A 1 97 ? -5.336 -4.241 -12.239 1.00 81.88 97 ARG A N 1
ATOM 806 C CA . ARG A 1 97 ? -6.218 -4.042 -11.076 1.00 81.88 97 ARG A CA 1
ATOM 807 C C . ARG A 1 97 ? -6.953 -5.310 -10.658 1.00 81.88 97 ARG A C 1
ATOM 809 O O . ARG A 1 97 ? -7.453 -5.365 -9.537 1.00 81.88 97 ARG A O 1
ATOM 816 N N . GLN A 1 98 ? -7.080 -6.290 -11.549 1.00 81.56 98 GLN A N 1
ATOM 817 C CA . GLN A 1 98 ? -7.831 -7.507 -11.252 1.00 81.56 98 GLN A CA 1
ATOM 818 C C . GLN A 1 98 ? -7.190 -8.237 -10.069 1.00 81.56 98 GLN A C 1
ATOM 820 O O . GLN A 1 98 ? -5.980 -8.434 -10.034 1.00 81.56 98 GLN A O 1
ATOM 825 N N . ASP A 1 99 ? -8.015 -8.584 -9.081 1.00 84.50 99 ASP A N 1
ATOM 826 C CA . ASP A 1 99 ? -7.609 -9.295 -7.865 1.00 84.50 99 ASP A CA 1
ATOM 827 C C . ASP A 1 99 ? -6.451 -8.642 -7.076 1.00 84.50 99 ASP A C 1
ATOM 829 O O . ASP A 1 99 ? -5.670 -9.320 -6.405 1.00 84.50 99 ASP A O 1
ATOM 833 N N . ALA A 1 100 ? -6.356 -7.308 -7.126 1.00 89.88 100 ALA A N 1
ATOM 834 C CA . ALA A 1 100 ? -5.348 -6.531 -6.411 1.00 89.88 100 ALA A CA 1
ATOM 835 C C . ALA A 1 100 ? -5.971 -5.466 -5.500 1.00 89.88 100 ALA A C 1
ATOM 837 O O . ALA A 1 100 ? -7.012 -4.868 -5.798 1.00 89.88 100 ALA A O 1
ATOM 838 N N . PHE A 1 101 ? -5.277 -5.167 -4.401 1.00 93.75 101 PHE A N 1
ATOM 839 C CA . PHE A 1 101 ? -5.535 -3.956 -3.634 1.00 93.75 101 PHE A CA 1
ATOM 840 C C . PHE A 1 101 ? -4.880 -2.757 -4.307 1.00 93.75 101 PHE A C 1
ATOM 842 O O . PHE A 1 101 ? -3.757 -2.846 -4.798 1.00 93.75 101 PHE A O 1
ATOM 849 N N . LEU A 1 102 ? -5.551 -1.609 -4.264 1.00 93.88 102 LEU A N 1
ATOM 850 C CA . LEU A 1 102 ? -4.962 -0.336 -4.660 1.00 93.88 102 LEU A CA 1
ATOM 851 C C . LEU A 1 102 ? -5.008 0.644 -3.499 1.00 93.88 102 LEU A C 1
ATOM 853 O O . LEU A 1 102 ? -6.068 0.850 -2.909 1.00 93.88 102 LEU A O 1
ATOM 857 N N . LEU A 1 103 ? -3.882 1.297 -3.225 1.00 94.19 103 LEU A N 1
ATOM 858 C CA . LEU A 1 103 ? -3.808 2.425 -2.306 1.00 94.19 103 LEU A CA 1
ATOM 859 C C . LEU A 1 103 ? -3.385 3.678 -3.067 1.00 94.19 103 LEU A C 1
ATOM 861 O O . LEU A 1 103 ? -2.273 3.740 -3.592 1.00 94.19 103 LEU A O 1
ATOM 865 N N . ASP A 1 104 ? -4.262 4.681 -3.105 1.00 92.00 104 ASP A N 1
ATOM 866 C CA . ASP A 1 104 ? -3.946 5.973 -3.710 1.00 92.00 104 ASP A CA 1
ATOM 867 C C . ASP A 1 104 ? -3.425 7.005 -2.699 1.00 92.00 104 ASP A C 1
ATOM 869 O O . ASP A 1 104 ? -3.700 6.939 -1.498 1.00 92.00 104 ASP A O 1
ATOM 873 N N . THR A 1 105 ? -2.679 7.995 -3.190 1.00 89.38 105 THR A N 1
ATOM 874 C CA . THR A 1 105 ? -2.137 9.086 -2.363 1.00 89.38 105 THR A CA 1
ATOM 875 C C . THR A 1 105 ? -3.201 9.992 -1.731 1.00 89.38 105 THR A C 1
ATOM 877 O O . THR A 1 105 ? -2.896 10.736 -0.804 1.00 89.38 105 THR A O 1
ATOM 880 N N . GLY A 1 106 ? -4.458 9.900 -2.175 1.00 90.75 106 GLY A N 1
ATOM 881 C CA . GLY A 1 106 ? -5.627 10.534 -1.559 1.00 90.75 106 GLY A CA 1
ATOM 882 C C . GLY A 1 106 ? -6.312 9.656 -0.504 1.00 90.75 106 GLY A C 1
ATOM 883 O O . GLY A 1 106 ? -7.503 9.845 -0.238 1.00 90.75 106 GLY A O 1
ATOM 884 N N . LEU A 1 107 ? -5.586 8.677 0.048 1.00 93.12 107 LEU A N 1
ATOM 885 C CA . LEU A 1 107 ? -6.024 7.743 1.088 1.00 93.12 107 LEU A CA 1
ATOM 886 C C . LEU A 1 107 ? -7.252 6.902 0.698 1.00 93.12 107 LEU A C 1
ATOM 888 O O . LEU A 1 107 ? -8.038 6.488 1.551 1.00 93.12 107 LEU A O 1
ATOM 892 N N . GLY A 1 108 ? -7.445 6.661 -0.598 1.00 94.75 108 GLY A N 1
ATOM 893 C CA . GLY A 1 108 ? -8.433 5.708 -1.094 1.00 94.75 108 GLY A CA 1
ATOM 894 C C . GLY A 1 108 ? -7.860 4.295 -1.137 1.00 94.75 108 GLY A C 1
ATOM 895 O O . GLY A 1 108 ? -6.817 4.083 -1.755 1.00 94.75 108 GLY A O 1
ATOM 896 N N . LEU A 1 109 ? -8.567 3.341 -0.532 1.00 95.44 109 LEU A N 1
ATOM 897 C CA . LEU A 1 109 ? -8.297 1.909 -0.633 1.00 95.44 109 LEU A CA 1
ATOM 898 C C . LEU A 1 109 ? -9.338 1.246 -1.539 1.00 95.44 109 LEU A C 1
ATOM 900 O O . LEU A 1 109 ? -10.542 1.401 -1.318 1.00 95.44 109 LEU A O 1
ATOM 904 N N . TYR A 1 110 ? -8.884 0.475 -2.523 1.00 94.06 110 TYR A N 1
ATOM 905 C CA . TYR A 1 110 ? -9.732 -0.198 -3.506 1.00 94.06 110 TYR A CA 1
ATOM 906 C C . TYR A 1 110 ? -9.379 -1.682 -3.605 1.00 94.06 110 TYR A C 1
ATOM 908 O O . TYR A 1 110 ? -8.253 -2.075 -3.302 1.00 94.06 110 TYR A O 1
ATOM 916 N N . TRP A 1 111 ? -10.342 -2.474 -4.067 1.00 92.00 111 TRP A N 1
ATOM 917 C CA . TRP A 1 111 ? -10.154 -3.833 -4.569 1.00 92.00 111 TRP A CA 1
ATOM 918 C C . TRP A 1 111 ? -10.578 -3.849 -6.036 1.00 92.00 111 TRP A C 1
ATOM 920 O O . TRP A 1 111 ? -11.753 -3.622 -6.346 1.00 92.00 111 TRP A O 1
ATOM 930 N N . GLY A 1 112 ? -9.617 -4.013 -6.943 1.00 89.50 112 GLY A N 1
ATOM 931 C CA . GLY A 1 112 ? -9.820 -3.686 -8.352 1.00 89.50 112 GLY A CA 1
ATOM 932 C C . GLY A 1 112 ? -10.346 -2.263 -8.543 1.00 89.50 112 GLY A C 1
ATOM 933 O O . GLY A 1 112 ? -9.773 -1.301 -8.037 1.00 89.50 112 GLY A O 1
ATOM 934 N N . ASP A 1 113 ? -11.469 -2.113 -9.242 1.00 88.44 113 ASP A N 1
ATOM 935 C CA . ASP A 1 113 ? -12.098 -0.802 -9.458 1.00 88.44 113 ASP A CA 1
ATOM 936 C C . ASP A 1 113 ? -13.061 -0.383 -8.333 1.00 88.44 113 ASP A C 1
ATOM 938 O O . ASP A 1 113 ? -13.595 0.731 -8.334 1.00 88.44 113 ASP A O 1
ATOM 942 N N . ARG A 1 114 ? -13.300 -1.252 -7.343 1.00 91.88 114 ARG A N 1
ATOM 943 C CA . ARG A 1 114 ? -14.239 -0.980 -6.253 1.00 91.88 114 ARG A CA 1
ATOM 944 C C . ARG A 1 114 ? -13.542 -0.247 -5.114 1.00 91.88 114 ARG A C 1
ATOM 946 O O . ARG A 1 114 ? -12.693 -0.816 -4.435 1.00 91.88 114 ARG A O 1
ATOM 953 N N . LEU A 1 115 ? -13.972 0.984 -4.833 1.00 93.75 115 LEU A N 1
ATOM 954 C CA . LEU A 1 115 ? -13.577 1.694 -3.614 1.00 93.75 115 LEU A CA 1
ATOM 955 C C . LEU A 1 115 ? -14.111 0.939 -2.390 1.00 93.75 115 LEU A C 1
ATOM 957 O O . LEU A 1 115 ? -15.324 0.798 -2.226 1.00 93.75 115 LEU A O 1
ATOM 961 N N . LEU A 1 116 ? -13.205 0.471 -1.535 1.00 94.50 116 LEU A N 1
ATOM 962 C CA . LEU A 1 116 ? -13.551 -0.130 -0.250 1.00 94.50 116 LEU A CA 1
ATOM 963 C C . LEU A 1 116 ? -13.798 0.959 0.787 1.00 94.50 116 LEU A C 1
ATOM 965 O O . LEU A 1 116 ? -14.804 0.928 1.491 1.00 94.50 116 LEU A O 1
ATOM 969 N N . HIS A 1 117 ? -12.877 1.923 0.874 1.00 95.56 117 HIS A N 1
ATOM 970 C CA . HIS A 1 117 ? -12.955 3.015 1.839 1.00 95.56 117 HIS A CA 1
ATOM 971 C C . HIS A 1 117 ? -12.036 4.174 1.466 1.00 95.56 117 HIS A C 1
ATOM 973 O O . HIS A 1 117 ? -10.975 3.973 0.875 1.00 95.56 117 HIS A O 1
ATOM 979 N N . ARG A 1 118 ? -12.427 5.390 1.849 1.00 95.38 118 ARG A N 1
ATOM 980 C CA . ARG A 1 118 ? -11.567 6.574 1.790 1.00 95.38 118 ARG A CA 1
ATOM 981 C C . ARG A 1 118 ? -11.314 7.051 3.211 1.00 95.38 118 ARG A C 1
ATOM 983 O O . ARG A 1 118 ? -12.257 7.458 3.883 1.00 95.38 118 ARG A O 1
ATOM 990 N N . PHE A 1 119 ? -10.061 6.988 3.640 1.00 94.38 119 PHE A N 1
ATOM 991 C CA . PHE A 1 119 ? -9.669 7.390 4.985 1.00 94.38 119 PHE A CA 1
ATOM 992 C C . PHE A 1 119 ? -9.576 8.911 5.094 1.00 94.38 119 PHE A C 1
ATOM 994 O O . PHE A 1 119 ? -9.141 9.582 4.153 1.00 94.38 119 PHE A O 1
ATOM 1001 N N . SER A 1 120 ? -9.954 9.452 6.251 1.00 92.19 120 SER A N 1
ATOM 1002 C CA . SER A 1 120 ? -9.707 10.852 6.579 1.00 92.19 120 SER A CA 1
ATOM 1003 C C . SER A 1 120 ? -8.322 11.007 7.212 1.00 92.19 120 SER A C 1
ATOM 1005 O O . SER A 1 120 ? -7.993 10.241 8.119 1.00 92.19 120 SER A O 1
ATOM 1007 N N . PRO A 1 121 ? -7.511 12.007 6.819 1.00 88.94 121 PRO A N 1
ATOM 1008 C CA . PRO A 1 121 ? -6.277 12.335 7.532 1.00 88.94 121 PRO A CA 1
ATOM 1009 C C . PRO A 1 121 ? -6.507 12.605 9.028 1.00 88.94 121 PRO A C 1
ATOM 1011 O O . PRO A 1 121 ? -5.736 12.131 9.860 1.00 88.94 121 PRO A O 1
ATOM 1014 N N . ASP A 1 122 ? -7.596 13.301 9.372 1.00 89.31 122 ASP A N 1
ATOM 1015 C CA . ASP A 1 122 ? -7.902 13.712 10.751 1.00 89.31 122 ASP A CA 1
ATOM 1016 C C . ASP A 1 122 ? -8.354 12.532 11.633 1.00 89.31 122 ASP A C 1
ATOM 1018 O O . ASP A 1 122 ? -8.118 12.522 12.839 1.00 89.31 122 ASP A O 1
ATOM 1022 N N . GLY A 1 123 ? -8.994 11.525 11.028 1.00 91.06 123 GLY A N 1
ATOM 1023 C CA . GLY A 1 123 ? -9.524 10.329 11.699 1.00 91.06 123 GLY A CA 1
ATOM 1024 C C . GLY A 1 123 ? -8.666 9.075 11.525 1.00 91.06 123 GLY A C 1
ATOM 1025 O O . GLY A 1 123 ? -9.046 7.999 11.993 1.00 91.06 123 GLY A O 1
ATOM 1026 N N . LEU A 1 124 ? -7.509 9.193 10.865 1.00 92.88 124 LEU A N 1
ATOM 1027 C CA . LEU A 1 124 ? -6.797 8.057 10.282 1.00 92.88 124 LEU A CA 1
ATOM 1028 C C . LEU A 1 124 ? -6.485 6.946 11.292 1.00 92.88 124 LEU A C 1
ATOM 1030 O O . LEU A 1 124 ? -6.705 5.772 11.004 1.00 92.88 124 LEU A O 1
ATOM 1034 N N . GLU A 1 125 ? -5.976 7.293 12.478 1.00 91.56 125 GLU A N 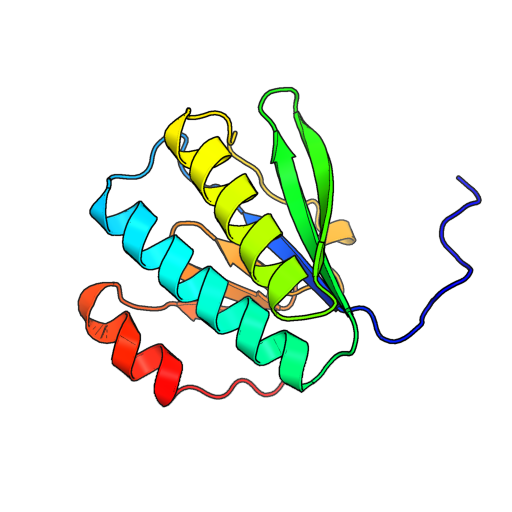1
ATOM 1035 C CA . GLU A 1 125 ? -5.625 6.293 13.495 1.00 91.56 125 GLU A CA 1
ATOM 1036 C C . GLU A 1 125 ? -6.834 5.487 13.974 1.00 91.56 125 GLU A C 1
ATOM 1038 O O . GLU A 1 125 ? -6.732 4.273 14.164 1.00 91.56 125 GLU A O 1
ATOM 1043 N N . GLN A 1 126 ? -7.966 6.156 14.184 1.00 93.12 126 GLN A N 1
ATOM 1044 C CA . GLN A 1 126 ? -9.188 5.506 14.636 1.00 93.12 126 GLN A CA 1
ATOM 1045 C C . GLN A 1 126 ? -9.739 4.599 13.535 1.00 93.12 126 GLN A C 1
ATOM 1047 O O . GLN A 1 126 ? -10.035 3.429 13.778 1.00 93.12 126 GLN A O 1
ATOM 1052 N N . GLU A 1 127 ? -9.791 5.110 12.305 1.00 94.62 127 GLU A N 1
ATOM 1053 C CA . GLU A 1 127 ? -10.275 4.361 11.150 1.00 94.62 127 GLU A CA 1
ATOM 1054 C C . GLU A 1 127 ? -9.431 3.108 10.879 1.00 94.62 127 GLU A C 1
ATOM 1056 O O . GLU A 1 127 ? -9.993 2.039 10.649 1.00 94.62 127 GLU A O 1
ATOM 1061 N N . ILE A 1 128 ? -8.099 3.196 10.981 1.00 92.88 128 ILE A N 1
ATOM 1062 C CA . ILE A 1 128 ? -7.201 2.035 10.855 1.00 92.88 128 ILE A CA 1
ATOM 1063 C C . ILE A 1 12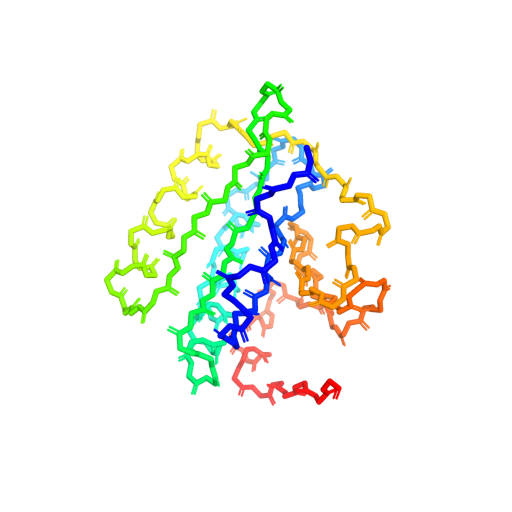8 ? -7.544 0.947 11.885 1.00 92.88 128 ILE A C 1
ATOM 1065 O O . ILE A 1 128 ? -7.514 -0.241 11.565 1.00 92.88 128 ILE A O 1
ATOM 1069 N N . ARG A 1 129 ? -7.866 1.324 13.127 1.00 90.12 129 ARG A N 1
ATOM 1070 C CA . ARG A 1 129 ? -8.144 0.360 14.205 1.00 90.12 129 ARG A CA 1
ATOM 1071 C C . ARG A 1 129 ? -9.502 -0.316 14.043 1.00 90.12 129 ARG A C 1
ATOM 1073 O O . ARG A 1 129 ? -9.608 -1.528 14.249 1.00 90.12 129 ARG A O 1
ATOM 1080 N N . GLU A 1 130 ? -10.522 0.458 13.691 1.00 91.50 130 GLU A N 1
ATOM 1081 C CA . GLU A 1 130 ? -11.925 0.034 13.733 1.00 91.50 130 GLU A CA 1
ATOM 1082 C C . GLU A 1 130 ? -12.411 -0.600 12.429 1.00 91.50 130 GLU A C 1
ATOM 1084 O O . GLU A 1 130 ? -13.274 -1.481 12.455 1.00 91.50 130 GLU A O 1
ATOM 1089 N N . LYS A 1 131 ? -11.886 -0.170 11.276 1.00 89.50 131 LYS A N 1
ATOM 1090 C CA . LYS A 1 131 ? -12.381 -0.658 9.990 1.00 89.50 131 LYS A CA 1
ATOM 1091 C C . LYS A 1 131 ? -11.941 -2.100 9.744 1.00 89.50 131 LYS A C 1
ATOM 1093 O O . LYS A 1 131 ? -10.829 -2.528 10.061 1.00 89.50 131 LYS A O 1
ATOM 1098 N N . ARG A 1 132 ? -12.862 -2.866 9.169 1.00 85.56 132 ARG A N 1
ATOM 1099 C CA . ARG A 1 132 ? -12.663 -4.233 8.692 1.00 85.56 132 ARG A CA 1
ATOM 1100 C C . ARG A 1 132 ? -13.252 -4.306 7.294 1.00 85.56 132 ARG A C 1
ATOM 1102 O O . ARG A 1 132 ? -14.357 -3.813 7.072 1.00 85.56 132 ARG A O 1
ATOM 1109 N N . PHE A 1 133 ? -12.512 -4.901 6.370 1.00 82.19 133 PHE A N 1
ATOM 1110 C CA . PHE A 1 133 ? -12.927 -5.047 4.981 1.00 82.19 133 PHE A CA 1
ATOM 1111 C C . PHE A 1 133 ? -13.118 -6.530 4.694 1.00 82.19 133 PHE A C 1
ATOM 1113 O O . PHE A 1 133 ? -12.212 -7.326 4.927 1.00 82.19 133 PHE A O 1
ATOM 1120 N N . LEU A 1 134 ? -14.315 -6.890 4.242 1.00 75.06 134 LEU A N 1
ATOM 1121 C CA . LEU A 1 134 ? -14.623 -8.220 3.732 1.00 75.06 134 LEU A CA 1
ATOM 1122 C C . LEU A 1 134 ? -14.571 -8.119 2.207 1.00 75.06 134 LEU A C 1
ATOM 1124 O O . LEU A 1 134 ? -15.279 -7.281 1.638 1.00 75.06 134 LEU A O 1
ATOM 1128 N N . LEU A 1 135 ? -13.675 -8.895 1.596 1.00 68.56 135 LEU A N 1
ATOM 1129 C CA . LEU A 1 135 ? -13.475 -8.960 0.147 1.00 68.56 135 LEU A CA 1
ATOM 1130 C C . LEU A 1 135 ? -14.433 -9.971 -0.479 1.00 68.56 135 LEU A C 1
ATOM 1132 O O . LEU A 1 135 ? -14.584 -11.064 0.114 1.00 68.56 135 LEU A O 1
#

Foldseek 3Di:
DPDPPPDVQQEAEEEEFEADLADDPLLLVLLLVLVLLVVVVVLVVGQKYKYWAAWQVRDIDIAMDRDPVSSVVVSVVVSVCNVVSGGDGDDDDLVVQARHWYAYSQQFIARRVHTQDRDDSVCRVVCSVPDDGDD

Secondary structure (DSSP, 8-state):
--SSSS--SSEEEEEEE--SS---HHHHHHHHHHHHHHHHHHHTT-SEEEEEEE-TT--EEEEEESSHHHHHHHHHHHHHHHHHT--------HHHHTTEEEEETTSEEEETTEEEEE--TTTHHHHHHH-----

pLDDT: mean 83.31, std 13.86, range [34.62, 95.56]

Radius of gyration: 14.42 Å; chains: 1; bounding box: 28×39×37 Å

Sequence (135 aa):
MKEFEEERDRSLVLLLVWKEEMLLLPQQSSFFRLLSALIHGLLQIVPRLSVFWREEEGRPVWDEATDEDGCRRLLVKLYRLAARGNLPRYLPAPEERQDAFLLDTGLGLYWGDRLLHRFSPDGLEQEIREKRFLL